Protein AF-A0A6B2QMG8-F1 (afdb_monomer_lite)

Foldseek 3Di:
DPFPPDWDKDKDKDWDPPDPPWIKIWMWIATPGPPDDRIDIDIDTDPPPVPVPPDPD

pLDDT: mean 79.59, std 14.93, range [44.59, 94.88]

Organism: Acinetobacter baumannii (NCBI:txid470)

Radius of gyration: 17.75 Å; chains: 1; bounding box: 42×24×49 Å

Structure (mmCIF, N/CA/C/O backbone):
data_AF-A0A6B2QMG8-F1
#
_entry.id   AF-A0A6B2QMG8-F1
#
loop_
_atom_site.group_PDB
_atom_site.id
_atom_site.type_symbol
_atom_site.label_atom_id
_atom_site.label_alt_id
_atom_site.label_comp_id
_atom_site.label_asym_id
_atom_site.label_entity_id
_atom_site.label_seq_id
_atom_site.pdbx_PDB_ins_code
_atom_site.Cartn_x
_atom_site.Cartn_y
_atom_site.Cartn_z
_atom_site.occupancy
_atom_site.B_iso_or_equiv
_atom_site.auth_seq_id
_atom_site.auth_comp_id
_atom_site.auth_asym_id
_atom_site.auth_atom_id
_atom_site.pdbx_PDB_model_num
ATOM 1 N N . LYS A 1 1 ? 17.426 -8.585 -28.793 1.00 45.78 1 LYS A N 1
ATOM 2 C CA . LYS A 1 1 ? 17.498 -7.632 -27.665 1.00 45.78 1 LYS A CA 1
ATOM 3 C C . LYS A 1 1 ? 16.690 -8.264 -26.547 1.00 45.78 1 LYS A C 1
ATOM 5 O O . LYS A 1 1 ? 15.488 -8.402 -26.723 1.00 45.78 1 LYS A O 1
ATOM 10 N N . SER A 1 2 ? 17.351 -8.824 -25.536 1.00 61.09 2 SER A N 1
ATOM 11 C CA . SER A 1 2 ? 16.657 -9.400 -24.380 1.00 61.09 2 SER A CA 1
ATOM 12 C C . SER A 1 2 ? 15.861 -8.273 -23.716 1.00 61.09 2 SER A C 1
ATOM 14 O O . SER A 1 2 ? 16.445 -7.199 -23.568 1.00 61.09 2 SER A O 1
ATOM 16 N N . PRO A 1 3 ? 14.563 -8.442 -23.406 1.00 61.78 3 PRO A N 1
ATOM 17 C CA . PRO A 1 3 ? 13.853 -7.454 -22.606 1.00 61.78 3 PRO A CA 1
ATOM 18 C C . PRO A 1 3 ? 14.595 -7.328 -21.277 1.00 61.78 3 PRO A C 1
ATOM 20 O O . PRO A 1 3 ? 15.028 -8.342 -20.718 1.00 61.78 3 PRO A O 1
ATOM 23 N N . ASP A 1 4 ? 14.822 -6.097 -20.836 1.00 62.94 4 ASP A N 1
ATOM 24 C CA . ASP A 1 4 ? 15.471 -5.826 -19.562 1.00 62.94 4 ASP A CA 1
ATOM 25 C C . ASP A 1 4 ? 14.630 -6.512 -18.471 1.00 62.94 4 ASP A C 1
ATOM 27 O O . ASP A 1 4 ? 13.506 -6.109 -18.206 1.00 62.94 4 ASP A O 1
ATOM 31 N N . GLN A 1 5 ? 15.130 -7.611 -17.890 1.00 66.69 5 GLN A N 1
ATOM 32 C CA . GLN A 1 5 ? 14.399 -8.440 -16.908 1.00 66.69 5 GLN A CA 1
ATOM 33 C C . GLN A 1 5 ? 14.302 -7.792 -15.518 1.00 66.69 5 GLN A C 1
ATOM 35 O O . GLN A 1 5 ? 13.995 -8.453 -14.524 1.00 66.69 5 GLN A O 1
ATOM 40 N N . SER A 1 6 ? 14.645 -6.514 -15.424 1.00 77.06 6 SER A N 1
ATOM 41 C CA . SER A 1 6 ? 14.603 -5.785 -14.173 1.00 77.06 6 SER A CA 1
ATOM 42 C C . SER A 1 6 ? 13.214 -5.198 -14.012 1.00 77.06 6 SER A C 1
ATOM 44 O O . S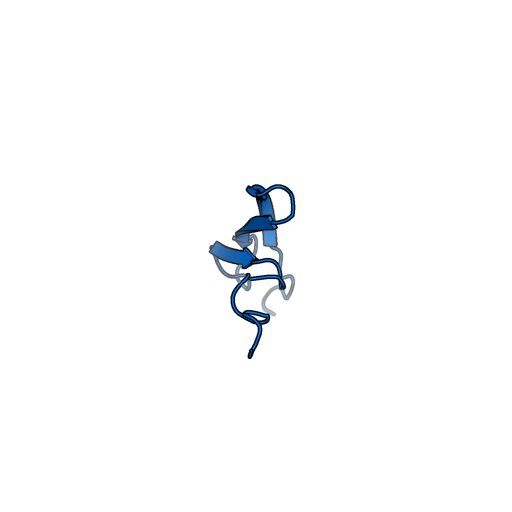ER A 1 6 ? 12.923 -4.172 -14.615 1.00 77.06 6 SER A O 1
ATOM 46 N N . SER A 1 7 ? 12.411 -5.824 -13.153 1.00 81.50 7 SER A N 1
ATOM 47 C CA . SER A 1 7 ? 11.149 -5.262 -12.683 1.00 81.50 7 SER A CA 1
ATOM 48 C C . SER A 1 7 ? 11.379 -4.395 -11.453 1.00 81.50 7 SER A C 1
ATOM 50 O O . SER A 1 7 ? 11.975 -4.852 -10.472 1.00 81.50 7 SER A O 1
ATOM 52 N N . ALA A 1 8 ? 10.909 -3.148 -11.480 1.00 87.12 8 ALA A N 1
ATOM 53 C CA . ALA A 1 8 ? 10.965 -2.260 -10.325 1.00 87.12 8 ALA A CA 1
ATOM 54 C C . ALA A 1 8 ? 9.621 -1.570 -10.080 1.00 87.12 8 ALA A C 1
ATOM 56 O O . ALA A 1 8 ? 8.977 -1.054 -10.992 1.00 87.12 8 ALA A O 1
ATOM 57 N N . MET A 1 9 ? 9.225 -1.526 -8.807 1.00 92.31 9 MET A N 1
ATOM 58 C CA . MET A 1 9 ? 8.015 -0.854 -8.342 1.00 92.31 9 MET A CA 1
ATOM 59 C C . MET A 1 9 ? 8.324 0.023 -7.132 1.00 92.31 9 MET A C 1
ATOM 61 O O . MET A 1 9 ? 8.994 -0.406 -6.192 1.00 92.31 9 MET A O 1
ATOM 65 N N . LEU A 1 10 ? 7.775 1.237 -7.131 1.00 92.31 10 LEU A N 1
ATOM 66 C CA . LEU A 1 10 ? 7.749 2.120 -5.969 1.00 92.31 10 LEU A CA 1
ATOM 67 C C . LEU A 1 10 ? 6.370 2.031 -5.317 1.00 92.31 10 LEU A C 1
ATOM 69 O O . LEU A 1 10 ? 5.377 2.328 -5.970 1.00 92.31 10 LEU A O 1
ATOM 73 N N . SER A 1 11 ? 6.298 1.652 -4.041 1.00 93.62 11 SER A N 1
ATOM 74 C CA . SER A 1 11 ? 5.027 1.524 -3.317 1.00 93.62 11 SER A CA 1
ATOM 75 C C . SER A 1 11 ? 4.935 2.465 -2.120 1.00 93.62 11 SER A C 1
ATOM 77 O O . SER A 1 11 ? 5.843 2.525 -1.295 1.00 93.62 11 SER A O 1
ATOM 79 N N . PHE A 1 12 ? 3.801 3.149 -2.000 1.00 93.94 12 PHE A N 1
ATOM 80 C CA . PHE A 1 12 ? 3.403 3.951 -0.849 1.00 93.94 12 PHE A CA 1
ATOM 81 C C . PHE A 1 12 ? 2.312 3.217 -0.076 1.00 93.94 12 PHE A C 1
ATOM 83 O O . PHE A 1 12 ? 1.335 2.756 -0.664 1.00 93.94 12 PHE A O 1
ATOM 90 N N . ALA A 1 13 ? 2.463 3.118 1.243 1.00 93.00 13 ALA A N 1
ATOM 91 C CA . ALA A 1 13 ? 1.491 2.489 2.127 1.00 93.00 13 ALA A CA 1
ATOM 92 C C . ALA A 1 13 ? 1.007 3.492 3.178 1.00 93.00 13 ALA A C 1
ATOM 94 O O . ALA A 1 13 ? 1.820 4.156 3.821 1.00 93.00 13 ALA A O 1
ATOM 95 N N . LEU A 1 14 ? -0.308 3.579 3.373 1.00 93.31 14 LEU A N 1
ATOM 96 C CA . LEU A 1 14 ? -0.934 4.382 4.417 1.00 93.31 14 LEU A CA 1
ATOM 97 C C . LEU A 1 14 ? -1.835 3.497 5.277 1.00 93.31 14 LEU A C 1
ATOM 99 O O . LEU A 1 14 ? -2.829 2.955 4.796 1.00 93.31 14 LEU A O 1
ATOM 103 N N . GLY A 1 15 ? -1.496 3.387 6.559 1.00 92.25 15 GLY A N 1
ATOM 104 C CA . GLY A 1 15 ? -2.326 2.740 7.570 1.00 92.25 15 GLY A CA 1
ATOM 105 C C . GLY A 1 15 ? -3.255 3.743 8.242 1.00 92.25 15 GLY A C 1
ATOM 106 O O . GLY A 1 15 ? -2.793 4.663 8.915 1.00 92.25 15 GLY A O 1
ATOM 107 N N . VAL A 1 16 ? -4.565 3.555 8.101 1.00 89.62 16 VAL A N 1
ATOM 108 C CA . VAL A 1 16 ? -5.582 4.332 8.814 1.00 89.62 16 VAL A CA 1
ATOM 109 C C . VAL A 1 16 ? -6.131 3.486 9.955 1.00 89.62 16 VAL A C 1
ATOM 111 O O . VAL A 1 16 ? -6.719 2.422 9.748 1.00 89.62 16 VAL A O 1
ATOM 114 N N . ARG A 1 17 ? -5.944 3.965 11.187 1.00 88.00 17 ARG A N 1
ATOM 115 C CA . ARG A 1 17 ? -6.552 3.361 12.373 1.00 88.00 17 ARG A CA 1
ATOM 116 C C . ARG A 1 17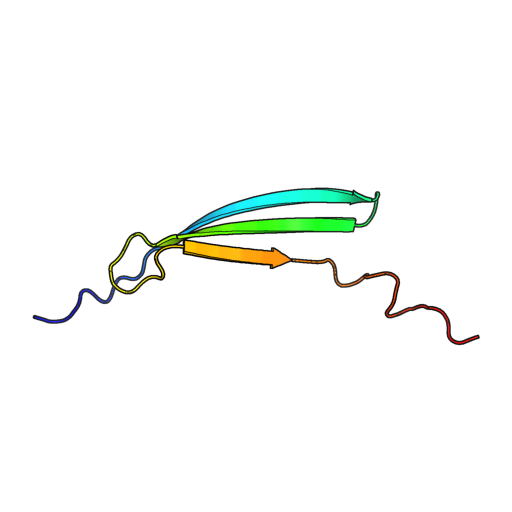 ? -8.034 3.729 12.413 1.00 88.00 17 ARG A C 1
ATOM 118 O O . ARG A 1 17 ? -8.371 4.881 12.665 1.00 88.00 17 ARG A O 1
ATOM 125 N N . VAL A 1 18 ? -8.904 2.752 12.170 1.00 82.94 18 VAL A N 1
ATOM 126 C CA . VAL A 1 18 ? -10.368 2.935 12.181 1.00 82.94 18 VAL A CA 1
ATOM 127 C C . VAL A 1 18 ? -10.988 2.594 13.539 1.00 82.94 18 VAL A C 1
ATOM 129 O O . VAL A 1 18 ? -12.074 3.068 13.855 1.00 82.94 18 VAL A O 1
ATOM 132 N N . SER A 1 19 ? -10.297 1.798 14.361 1.00 82.38 19 SER A N 1
ATOM 133 C CA . SER A 1 19 ? -10.676 1.496 15.745 1.00 82.38 19 SER A CA 1
ATOM 134 C C . SER A 1 19 ? -9.413 1.288 16.605 1.00 82.38 19 SER A C 1
ATOM 136 O O . SER A 1 19 ? -8.321 1.149 16.048 1.00 82.38 19 SER A O 1
ATOM 138 N N . PRO A 1 20 ? -9.508 1.247 17.948 1.00 80.62 20 PRO A N 1
ATOM 139 C CA . PRO A 1 20 ? -8.355 1.004 18.821 1.00 80.62 20 PRO A CA 1
ATOM 140 C C . PRO A 1 20 ? -7.555 -0.258 18.463 1.00 80.62 20 PRO A C 1
ATOM 142 O O . PRO A 1 20 ? -6.333 -0.253 18.606 1.00 80.62 20 PRO A O 1
ATOM 145 N N . GLU A 1 21 ? -8.225 -1.280 17.928 1.00 81.75 21 GLU A N 1
ATOM 146 C CA . GLU A 1 21 ? -7.652 -2.589 17.585 1.00 81.75 21 GLU A CA 1
ATOM 147 C C . GLU A 1 21 ? -7.554 -2.820 16.065 1.00 81.75 21 GLU A C 1
ATOM 149 O O . GLU A 1 21 ? -6.903 -3.757 15.613 1.00 81.75 21 GLU A O 1
ATOM 154 N N . THR A 1 22 ? -8.173 -1.960 15.246 1.00 80.25 22 THR A N 1
ATOM 155 C CA . THR A 1 22 ? -8.312 -2.161 13.796 1.00 80.25 22 THR A CA 1
ATOM 156 C C . THR A 1 22 ? -7.579 -1.074 13.014 1.00 80.25 22 THR A C 1
ATOM 158 O O . THR A 1 22 ? -7.922 0.111 13.080 1.00 80.25 22 THR A O 1
ATOM 161 N N . ILE A 1 23 ? -6.609 -1.492 12.201 1.00 86.88 23 ILE A N 1
ATOM 162 C CA . ILE A 1 23 ? -5.912 -0.644 11.228 1.00 86.88 23 ILE A CA 1
ATOM 163 C C . ILE A 1 23 ? -6.155 -1.214 9.835 1.00 86.88 23 ILE A C 1
ATOM 165 O O . ILE A 1 23 ? -5.931 -2.399 9.606 1.00 86.88 23 ILE A O 1
ATOM 169 N N . VAL A 1 24 ? -6.598 -0.365 8.912 1.00 88.50 24 VAL A N 1
ATOM 170 C CA . VAL A 1 24 ? -6.726 -0.697 7.491 1.00 88.50 24 VAL A CA 1
ATOM 171 C C . VAL A 1 24 ? -5.551 -0.061 6.764 1.00 88.50 24 VAL A C 1
ATOM 173 O O . VAL A 1 24 ? -5.333 1.140 6.911 1.00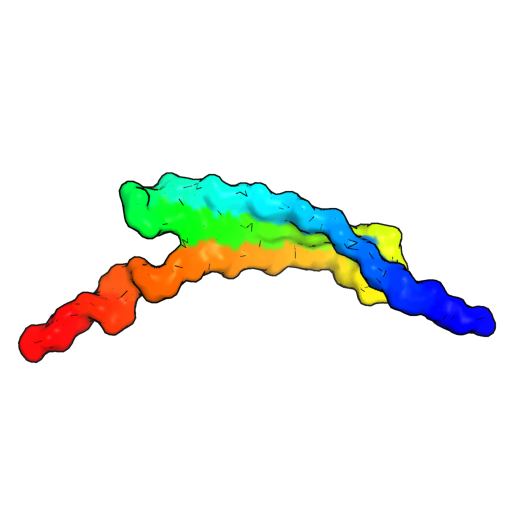 88.50 24 VAL A O 1
ATOM 176 N N . ASN A 1 25 ? -4.799 -0.838 5.985 1.00 91.75 25 ASN A N 1
ATOM 177 C CA . ASN A 1 25 ? -3.719 -0.287 5.164 1.00 91.75 25 ASN A CA 1
ATOM 178 C C . ASN A 1 25 ? -4.163 -0.207 3.708 1.00 91.75 25 ASN A C 1
ATOM 180 O O . ASN A 1 25 ? -4.645 -1.193 3.155 1.00 91.75 25 ASN A O 1
ATOM 184 N N . GLY A 1 26 ? -3.979 0.958 3.098 1.00 94.25 26 GLY A N 1
ATOM 185 C CA . GLY A 1 26 ? -4.041 1.133 1.655 1.00 94.25 26 GLY A CA 1
ATOM 186 C C . GLY A 1 26 ? -2.636 1.216 1.084 1.00 94.25 26 GLY A C 1
ATOM 187 O O . GLY A 1 26 ? -1.780 1.895 1.650 1.00 94.25 26 GLY A O 1
ATOM 188 N N . THR A 1 27 ? -2.391 0.531 -0.024 1.00 94.88 27 THR A N 1
ATOM 189 C CA . THR A 1 27 ? -1.126 0.578 -0.752 1.00 94.88 27 THR A CA 1
ATOM 190 C C . THR A 1 27 ? -1.360 1.034 -2.183 1.00 94.88 27 THR A C 1
ATOM 192 O O . THR A 1 27 ? -2.311 0.614 -2.840 1.00 94.88 27 THR A O 1
ATOM 195 N N . VAL A 1 28 ? -0.488 1.911 -2.666 1.00 94.50 28 VAL A N 1
ATOM 196 C CA . VAL A 1 28 ? -0.435 2.344 -4.062 1.00 94.50 28 VAL A CA 1
ATOM 197 C C . VAL A 1 28 ? 0.982 2.111 -4.554 1.00 94.50 28 VAL A C 1
ATOM 199 O O . VAL A 1 28 ? 1.926 2.658 -3.992 1.00 94.50 28 VAL A O 1
ATOM 202 N N . GLY A 1 29 ? 1.127 1.286 -5.579 1.00 94.50 29 GLY A N 1
ATOM 203 C CA . GLY A 1 29 ? 2.385 1.015 -6.260 1.00 94.50 29 GLY A CA 1
ATOM 204 C C . GLY A 1 29 ? 2.387 1.626 -7.651 1.00 94.50 29 GLY A C 1
ATOM 205 O O . GLY A 1 29 ? 1.351 1.654 -8.311 1.00 94.50 29 GLY A O 1
ATOM 206 N N . ILE A 1 30 ? 3.542 2.127 -8.070 1.00 94.12 30 ILE A N 1
ATOM 207 C CA . ILE A 1 30 ? 3.799 2.688 -9.395 1.00 94.12 30 ILE A CA 1
ATOM 208 C C . ILE A 1 30 ? 4.920 1.860 -10.025 1.00 94.12 30 ILE A C 1
ATOM 210 O O . ILE A 1 30 ? 5.985 1.696 -9.416 1.00 94.12 30 ILE A O 1
ATOM 214 N N . GLY A 1 31 ? 4.669 1.329 -11.222 1.00 92.50 31 GLY A N 1
ATOM 215 C CA . GLY A 1 31 ? 5.671 0.631 -12.023 1.00 92.50 31 GLY A CA 1
ATOM 216 C C . GLY A 1 31 ? 6.722 1.602 -12.548 1.00 92.50 31 GLY A C 1
ATOM 217 O O . GLY A 1 31 ? 6.399 2.688 -13.023 1.00 92.50 31 GLY A O 1
ATOM 218 N N . LEU A 1 32 ? 7.995 1.231 -12.428 1.00 88.94 32 LEU A N 1
ATOM 219 C CA . LEU A 1 32 ? 9.126 2.026 -12.917 1.00 88.94 32 LEU A CA 1
ATOM 220 C C . LEU A 1 32 ? 9.749 1.430 -14.187 1.00 88.94 32 LEU A C 1
ATOM 222 O O . LEU A 1 32 ? 10.663 2.024 -14.757 1.00 88.94 32 LEU A O 1
ATOM 226 N N . THR A 1 33 ? 9.295 0.247 -14.596 1.00 86.00 33 THR A N 1
ATOM 227 C CA . THR A 1 33 ? 9.870 -0.564 -15.672 1.00 86.00 33 THR A CA 1
ATOM 228 C C . THR A 1 33 ? 8.761 -1.091 -16.578 1.00 86.00 33 THR A C 1
ATOM 230 O O . THR A 1 33 ? 7.612 -1.199 -16.159 1.00 86.00 33 THR A O 1
ATOM 233 N N . GLU A 1 34 ? 9.0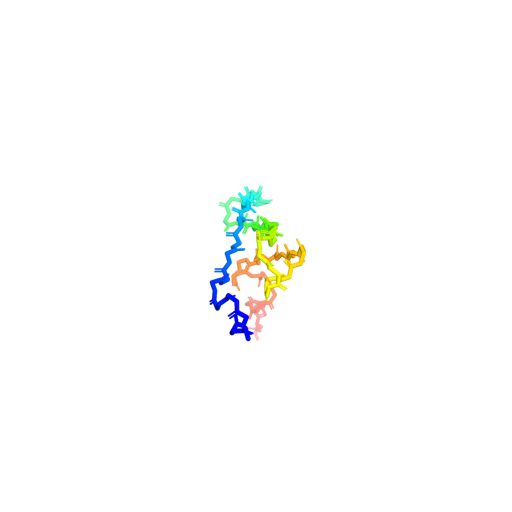96 -1.411 -17.829 1.00 81.50 34 GLU A N 1
ATOM 234 C CA . GLU A 1 34 ? 8.126 -1.842 -18.856 1.00 81.50 34 GLU A CA 1
ATOM 235 C C . GLU A 1 34 ? 7.439 -3.179 -18.550 1.00 81.50 34 GLU A C 1
ATOM 237 O O . GLU A 1 34 ? 6.381 -3.480 -19.096 1.00 81.50 34 GLU A O 1
ATOM 242 N N . ASP A 1 35 ? 8.051 -4.001 -17.705 1.00 85.06 35 ASP A N 1
ATOM 243 C CA . ASP A 1 35 ? 7.526 -5.292 -17.273 1.00 85.06 35 ASP A CA 1
ATOM 244 C C . ASP A 1 35 ? 6.696 -5.199 -15.980 1.00 85.06 35 ASP A C 1
ATOM 246 O O . ASP A 1 35 ? 6.037 -6.169 -15.598 1.00 85.06 35 ASP A O 1
ATOM 250 N N . ALA A 1 36 ? 6.708 -4.043 -15.306 1.00 84.06 36 ALA A N 1
ATOM 251 C CA . ALA A 1 36 ? 5.910 -3.787 -14.119 1.00 84.06 36 ALA A CA 1
ATOM 252 C 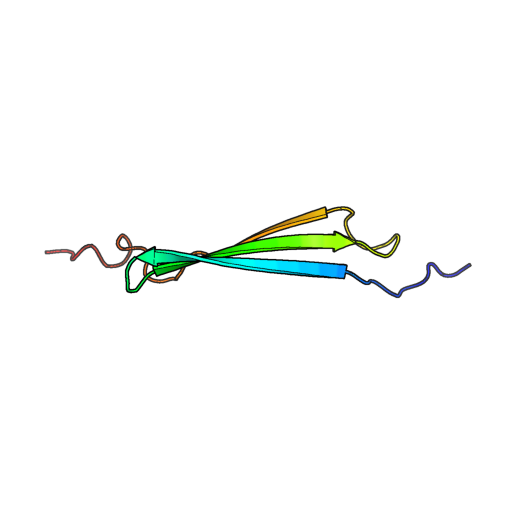C . ALA A 1 36 ? 4.544 -3.182 -14.498 1.00 84.06 36 ALA A C 1
ATOM 254 O O . ALA A 1 36 ? 4.454 -2.367 -15.413 1.00 84.06 36 ALA A O 1
ATOM 255 N N . PRO A 1 37 ? 3.463 -3.524 -13.775 1.00 83.94 37 PRO A N 1
ATOM 256 C CA . PRO A 1 37 ? 2.185 -2.830 -13.901 1.00 83.94 37 PRO A CA 1
ATOM 257 C C . PRO A 1 37 ? 2.318 -1.314 -13.697 1.00 83.94 37 PRO A C 1
ATOM 259 O O . PRO A 1 37 ? 2.954 -0.890 -12.733 1.00 83.94 37 PRO A O 1
ATOM 262 N N . ASP A 1 38 ? 1.641 -0.513 -14.528 1.00 86.69 38 ASP A N 1
ATOM 263 C CA . ASP A 1 38 ? 1.680 0.956 -14.437 1.00 86.69 38 ASP A CA 1
ATOM 264 C C . ASP A 1 38 ? 1.286 1.458 -13.035 1.00 86.69 38 ASP A C 1
ATOM 266 O O . ASP A 1 38 ? 1.969 2.292 -12.436 1.00 86.69 38 ASP A O 1
ATOM 270 N N . ILE A 1 39 ? 0.186 0.925 -12.488 1.00 88.81 39 ILE A N 1
ATOM 271 C CA . ILE A 1 39 ? -0.335 1.254 -11.156 1.00 88.81 39 ILE A CA 1
ATOM 272 C C . ILE A 1 39 ? -0.876 -0.019 -10.494 1.00 88.81 39 ILE A C 1
ATOM 274 O O . ILE A 1 39 ? -1.651 -0.764 -11.094 1.00 88.81 39 ILE A O 1
ATOM 278 N N . SER A 1 40 ? -0.535 -0.239 -9.224 1.00 93.00 40 SER A N 1
ATOM 279 C CA . SER A 1 40 ? -1.110 -1.291 -8.380 1.00 93.00 40 SER A CA 1
ATOM 280 C C . SER A 1 40 ? -1.804 -0.687 -7.162 1.00 93.00 40 SER A C 1
ATOM 282 O O . SER A 1 40 ? -1.216 0.140 -6.471 1.00 93.00 40 SER A O 1
ATOM 284 N N . LEU A 1 41 ? -3.024 -1.124 -6.856 1.00 92.75 41 LEU A N 1
ATOM 285 C CA . LEU A 1 41 ? -3.765 -0.707 -5.664 1.00 92.75 41 LEU A CA 1
ATOM 286 C C . LEU A 1 41 ? -3.994 -1.920 -4.763 1.00 92.75 41 LEU A C 1
ATOM 288 O O . LEU A 1 41 ? -4.452 -2.960 -5.233 1.00 92.75 41 LEU A O 1
ATOM 292 N N . GLY A 1 42 ? -3.695 -1.786 -3.474 1.00 92.75 42 GLY A N 1
ATOM 293 C CA . GLY A 1 42 ? -3.909 -2.831 -2.480 1.00 92.75 42 GLY A CA 1
ATOM 294 C C . GLY A 1 42 ? -4.632 -2.306 -1.248 1.00 92.75 42 GLY A C 1
ATOM 295 O O . GLY A 1 42 ? -4.485 -1.151 -0.854 1.00 92.75 42 GLY A O 1
ATOM 296 N N . LEU A 1 43 ? -5.432 -3.174 -0.634 1.00 90.75 43 LEU A N 1
ATOM 297 C CA . LEU A 1 43 ? -6.096 -2.924 0.640 1.00 90.75 43 LEU A CA 1
ATOM 298 C C . LEU A 1 43 ? -5.852 -4.128 1.548 1.00 90.75 43 LEU A C 1
ATOM 300 O O . LEU A 1 43 ? -6.126 -5.261 1.155 1.00 90.75 43 LEU A O 1
ATOM 304 N N . SER A 1 44 ? -5.355 -3.893 2.761 1.00 87.44 44 SER A N 1
ATOM 305 C CA . SER A 1 44 ? -5.221 -4.927 3.785 1.00 87.44 44 SER A CA 1
ATOM 306 C C . SER A 1 44 ? -6.193 -4.649 4.924 1.00 87.44 44 SER A C 1
ATOM 308 O O . SER A 1 44 ? -6.101 -3.604 5.580 1.00 87.44 44 SER A O 1
ATOM 310 N N . PHE A 1 45 ? -7.075 -5.607 5.186 1.00 84.38 45 PHE A N 1
ATOM 311 C CA . PHE A 1 45 ? -7.935 -5.604 6.360 1.00 84.38 45 PHE A CA 1
ATOM 312 C C . PHE A 1 45 ? -7.337 -6.521 7.428 1.00 84.38 45 PHE A C 1
ATOM 314 O O . PHE A 1 45 ? -6.796 -7.576 7.086 1.00 84.38 45 PHE A O 1
ATOM 321 N N . PRO A 1 46 ? -7.406 -6.137 8.710 1.00 76.12 46 PRO A N 1
ATOM 322 C CA . PRO A 1 46 ? -6.945 -7.003 9.782 1.00 76.12 46 PRO A CA 1
ATOM 323 C C . PRO A 1 46 ? -7.825 -8.257 9.838 1.00 76.12 46 PRO A C 1
ATOM 325 O O . PRO A 1 46 ? -9.016 -8.197 9.543 1.00 76.12 46 PRO A O 1
ATOM 328 N N . LEU A 1 47 ? -7.239 -9.396 10.211 1.00 70.81 47 LEU A N 1
ATOM 329 C CA . LEU A 1 47 ? -7.928 -10.694 10.229 1.00 70.81 47 LEU A CA 1
ATOM 330 C C . LEU A 1 47 ? -9.055 -10.762 11.277 1.00 70.81 47 LEU A C 1
ATOM 332 O O . LEU A 1 47 ? -9.985 -11.548 11.123 1.00 70.81 47 LEU A O 1
ATOM 336 N N . ASP A 1 48 ? -9.034 -9.872 12.272 1.00 63.84 48 ASP A N 1
ATOM 337 C CA . ASP A 1 48 ? -10.092 -9.692 13.273 1.00 6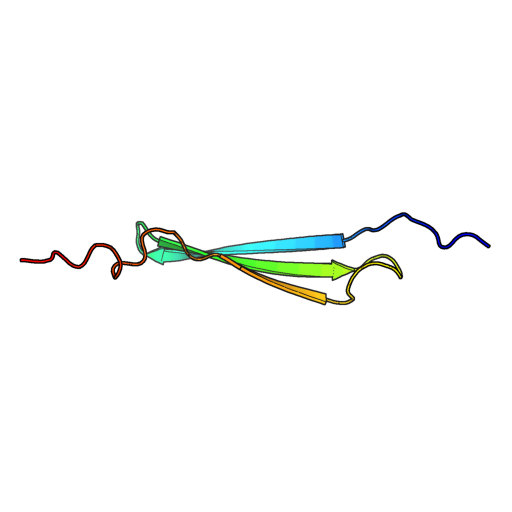3.84 48 ASP A CA 1
ATOM 338 C C . ASP A 1 48 ? -11.256 -8.833 12.761 1.00 63.84 48 ASP A C 1
ATOM 340 O O . ASP A 1 48 ? -11.807 -7.987 13.472 1.00 63.84 48 ASP A O 1
ATOM 344 N N . ILE A 1 49 ? -11.685 -9.053 11.514 1.00 60.75 49 ILE A N 1
ATOM 345 C CA . ILE A 1 49 ? -13.012 -8.598 11.106 1.00 60.75 49 ILE A CA 1
ATOM 346 C C . ILE A 1 49 ? -13.983 -9.282 12.068 1.00 60.75 49 ILE A C 1
ATOM 348 O O . ILE A 1 49 ? -14.148 -10.503 12.044 1.00 60.75 49 ILE A O 1
ATOM 352 N N . LEU A 1 50 ? -14.622 -8.466 12.907 1.00 57.59 50 LEU A N 1
ATOM 353 C CA . LEU A 1 50 ? -15.632 -8.755 13.935 1.00 57.59 50 LEU A CA 1
ATOM 354 C C . LEU A 1 50 ? -16.822 -9.650 13.485 1.00 57.59 50 LEU A C 1
ATOM 356 O O . LEU A 1 50 ? -17.810 -9.780 14.204 1.00 57.59 50 LEU A O 1
ATOM 360 N N . GLY A 1 51 ? -16.753 -10.275 12.308 1.00 54.38 51 GLY A N 1
ATOM 361 C CA . GLY A 1 51 ? -17.698 -11.237 11.752 1.00 54.38 51 GLY A CA 1
ATOM 362 C C . GLY A 1 51 ? -17.268 -12.712 11.792 1.00 54.38 51 GLY A C 1
ATOM 363 O O . GLY A 1 51 ? -18.160 -13.552 11.742 1.00 54.38 51 GLY A O 1
ATOM 364 N N . PHE A 1 52 ? -15.979 -13.069 11.932 1.00 56.16 52 PHE A N 1
ATOM 365 C CA . PHE A 1 52 ? -15.570 -14.495 11.993 1.00 56.16 52 PHE A CA 1
ATOM 366 C C . PHE A 1 52 ? -15.717 -15.116 13.397 1.00 56.16 52 PHE A C 1
ATOM 368 O O . PHE A 1 52 ? -15.805 -16.330 13.537 1.00 56.16 52 PHE A O 1
ATOM 375 N N . ASN A 1 53 ? -15.835 -14.274 14.431 1.00 52.56 53 ASN A N 1
ATOM 376 C CA . ASN A 1 53 ? -16.092 -14.656 15.826 1.00 52.56 53 ASN A CA 1
ATOM 377 C C . ASN A 1 53 ? -17.418 -14.084 16.355 1.00 52.56 53 ASN A C 1
ATOM 379 O O . ASN A 1 53 ? -17.550 -13.799 17.551 1.00 52.56 53 ASN A O 1
ATOM 383 N N . LYS A 1 54 ? -18.439 -13.915 15.497 1.00 53.28 54 LYS A N 1
ATOM 384 C CA . LYS A 1 54 ? -19.801 -13.692 16.000 1.00 53.28 54 LYS A CA 1
ATOM 385 C C . LYS A 1 54 ? -20.250 -14.985 16.671 1.00 53.28 54 LYS A C 1
ATOM 387 O O . LYS A 1 54 ? -20.775 -15.874 16.011 1.00 53.28 54 LYS A O 1
ATOM 392 N N . LYS A 1 55 ? -19.946 -15.068 17.971 1.00 54.72 55 LYS A N 1
ATOM 393 C CA . LYS A 1 55 ? -20.289 -16.120 18.926 1.00 54.72 55 LYS A CA 1
ATOM 394 C C . LYS A 1 55 ? -21.499 -16.910 18.432 1.00 54.72 55 LYS A C 1
ATOM 396 O O . LYS A 1 55 ? -22.622 -16.401 18.490 1.00 54.72 55 LYS A O 1
ATOM 401 N N . GLN A 1 56 ? -21.265 -18.124 17.931 1.00 53.44 56 GLN A N 1
ATOM 402 C CA . GLN A 1 56 ? -22.327 -19.115 17.948 1.00 53.44 56 GLN A CA 1
ATOM 403 C C . GLN A 1 56 ? -22.650 -19.319 19.424 1.00 53.44 56 GLN A C 1
ATOM 405 O O . GLN A 1 56 ? -21.773 -19.636 20.227 1.00 53.44 56 GLN A O 1
ATOM 410 N N . LYS A 1 57 ? -23.867 -18.911 19.763 1.00 44.59 57 LYS A N 1
ATOM 411 C CA . LYS A 1 57 ? -24.468 -19.070 21.078 1.00 44.59 57 LYS A CA 1
ATOM 412 C C . LYS A 1 57 ? -24.480 -20.538 21.477 1.00 44.59 57 LYS A C 1
ATOM 414 O O . LYS A 1 57 ? -24.710 -21.365 20.568 1.00 44.59 57 LYS A O 1
#

Secondary structure (DSSP, 8-state):
--------EEEEEEEEE-SSS-EEEEEEEEE-STTS-SEEEEEE--S--TTTT----

Sequence (57 aa):
KSPDQSSAMLSFALGVRVSPETIVNGTVGIGLTEDAPDISLGLSFPLDILGFNKKQK